Protein AF-A0A828PHZ8-F1 (afdb_monomer)

Structure (mmCIF, N/CA/C/O backbone):
data_AF-A0A828PHZ8-F1
#
_entry.id   AF-A0A828PHZ8-F1
#
loop_
_atom_site.group_PDB
_atom_site.id
_atom_site.type_symbol
_atom_site.label_atom_id
_atom_site.label_alt_id
_atom_site.label_comp_id
_atom_site.label_asym_id
_atom_site.label_entity_id
_atom_site.label_seq_id
_atom_site.pdbx_PDB_ins_code
_atom_site.Cartn_x
_atom_site.Cartn_y
_atom_site.Cartn_z
_atom_site.occupancy
_atom_site.B_iso_or_equiv
_atom_site.auth_seq_id
_atom_site.auth_comp_id
_atom_site.auth_asym_id
_atom_site.auth_atom_id
_atom_site.pdbx_PDB_model_num
ATOM 1 N N . LEU A 1 1 ? -29.431 8.267 -1.120 1.00 88.19 1 LEU A N 1
ATOM 2 C CA . LEU A 1 1 ? -29.734 7.065 -0.304 1.00 88.19 1 LEU A CA 1
ATOM 3 C C . LEU A 1 1 ? -28.746 5.926 -0.552 1.00 88.19 1 LEU A C 1
ATOM 5 O O . LEU A 1 1 ? -28.019 5.611 0.376 1.00 88.19 1 LEU A O 1
ATOM 9 N N . VAL A 1 2 ? -28.641 5.370 -1.768 1.00 94.06 2 VAL A N 1
ATOM 10 C CA . VAL A 1 2 ? -27.740 4.229 -2.074 1.00 94.06 2 VAL A CA 1
ATOM 11 C C . VAL A 1 2 ? -26.286 4.472 -1.647 1.00 94.06 2 VAL A C 1
ATOM 13 O O . VAL A 1 2 ? -25.716 3.665 -0.922 1.00 94.06 2 VAL A O 1
ATOM 16 N N . VAL A 1 3 ? -25.709 5.619 -2.018 1.00 92.25 3 VAL A N 1
ATOM 17 C CA . VAL A 1 3 ? -24.331 5.978 -1.637 1.00 92.25 3 VAL A CA 1
ATOM 18 C C . VAL A 1 3 ? -24.171 6.111 -0.119 1.00 92.25 3 VAL A C 1
ATOM 20 O O . VAL A 1 3 ? -23.189 5.634 0.429 1.00 92.25 3 VAL A O 1
ATOM 23 N N . GLY A 1 4 ? -25.156 6.686 0.577 1.00 91.88 4 GLY A N 1
ATOM 24 C CA . GLY A 1 4 ? -25.121 6.818 2.038 1.00 91.88 4 GLY A CA 1
ATOM 25 C C . GLY A 1 4 ? -25.149 5.464 2.750 1.00 91.88 4 GLY A C 1
ATOM 26 O O . GLY A 1 4 ? -24.392 5.252 3.690 1.00 91.88 4 GLY A O 1
ATOM 27 N N . VAL A 1 5 ? -25.957 4.518 2.256 1.00 94.19 5 VAL A N 1
ATOM 28 C CA . VAL A 1 5 ? -25.949 3.135 2.758 1.00 94.19 5 VAL A CA 1
ATOM 29 C C . VAL A 1 5 ? -24.588 2.488 2.509 1.00 94.19 5 VAL A C 1
ATOM 31 O O . VAL A 1 5 ? -24.028 1.899 3.429 1.00 94.19 5 VAL A O 1
ATOM 34 N N . ALA A 1 6 ? -24.017 2.643 1.311 1.00 94.00 6 ALA A N 1
ATOM 35 C CA . ALA A 1 6 ? -22.698 2.099 0.989 1.00 94.00 6 ALA A CA 1
ATOM 36 C C . ALA A 1 6 ? -21.589 2.672 1.892 1.00 94.00 6 ALA A C 1
ATOM 38 O O . ALA A 1 6 ? -20.752 1.917 2.382 1.00 94.00 6 ALA A O 1
ATOM 39 N N . MET A 1 7 ? -21.625 3.979 2.174 1.00 93.12 7 MET A N 1
ATOM 40 C CA . MET A 1 7 ? -20.656 4.675 3.032 1.00 93.12 7 MET A CA 1
ATOM 41 C C . MET A 1 7 ? -20.688 4.227 4.499 1.00 93.12 7 MET A C 1
ATOM 43 O O . MET A 1 7 ? -19.708 4.432 5.203 1.00 93.12 7 MET A O 1
ATOM 47 N N . VAL A 1 8 ? -21.772 3.600 4.964 1.00 92.69 8 VAL A N 1
ATOM 48 C CA . VAL A 1 8 ? -21.854 3.012 6.314 1.00 92.69 8 VAL A CA 1
ATOM 49 C C . VAL A 1 8 ? -21.583 1.510 6.267 1.00 92.69 8 VAL A C 1
ATOM 51 O O . VAL A 1 8 ? -20.812 0.979 7.065 1.00 92.69 8 VAL A O 1
ATOM 54 N N . PHE A 1 9 ? -22.201 0.821 5.309 1.00 95.31 9 PHE A N 1
ATOM 55 C CA . PHE A 1 9 ? -22.154 -0.630 5.199 1.00 95.31 9 PHE A CA 1
ATOM 56 C C . PHE A 1 9 ? -20.748 -1.144 4.881 1.00 95.31 9 PHE A C 1
ATOM 58 O O . PHE A 1 9 ? -20.292 -2.085 5.527 1.00 95.31 9 PHE A O 1
ATOM 65 N N . PHE A 1 10 ? -20.040 -0.529 3.929 1.00 96.19 10 PHE A N 1
ATOM 66 C CA . PHE A 1 10 ? -18.706 -0.984 3.535 1.00 96.19 10 PHE A CA 1
ATOM 67 C C . PHE A 1 10 ? -17.679 -0.870 4.672 1.00 96.19 10 PHE A C 1
ATOM 69 O O . PHE A 1 10 ? -17.117 -1.905 5.042 1.00 96.19 10 PHE A O 1
ATOM 76 N N . PRO A 1 11 ? -17.482 0.291 5.324 1.00 95.44 11 PRO A N 1
ATOM 77 C CA . PRO A 1 11 ? -16.591 0.351 6.479 1.00 95.44 11 PRO A CA 1
ATOM 78 C C . PRO A 1 11 ? -16.961 -0.662 7.563 1.00 95.44 11 PRO A C 1
ATOM 80 O O . PRO A 1 11 ? -16.076 -1.326 8.099 1.00 95.44 11 PRO A O 1
ATOM 83 N N . ALA A 1 12 ? -18.258 -0.854 7.834 1.00 95.12 12 ALA A N 1
ATOM 84 C CA . ALA A 1 12 ? -18.724 -1.785 8.857 1.00 95.12 12 ALA A CA 1
ATOM 85 C C . ALA A 1 12 ? -18.320 -3.244 8.580 1.00 95.12 12 ALA A C 1
ATOM 87 O O . ALA A 1 12 ? -17.834 -3.921 9.488 1.00 95.12 12 ALA A O 1
ATOM 88 N N . ILE A 1 13 ? -18.467 -3.733 7.342 1.00 96.75 13 ILE A N 1
ATOM 89 C CA . ILE A 1 13 ? -18.085 -5.116 6.997 1.00 96.75 13 ILE A CA 1
ATOM 90 C C . ILE A 1 13 ? -16.564 -5.313 6.921 1.00 96.75 13 ILE A C 1
ATOM 92 O O . ILE A 1 13 ? -16.075 -6.411 7.188 1.00 96.75 13 ILE A O 1
ATOM 96 N N . ALA A 1 14 ? -15.804 -4.264 6.590 1.00 96.62 14 ALA A N 1
ATOM 97 C CA . ALA A 1 14 ? -14.342 -4.305 6.565 1.00 96.62 14 ALA A CA 1
ATOM 98 C C . ALA A 1 14 ? -13.719 -4.213 7.965 1.00 96.62 14 ALA A C 1
ATOM 100 O O . ALA A 1 14 ? -12.616 -4.720 8.188 1.00 96.62 14 ALA A O 1
ATOM 101 N N . HIS A 1 15 ? -14.419 -3.582 8.912 1.00 95.50 15 HIS A N 1
ATOM 102 C CA . HIS A 1 15 ? -13.884 -3.206 10.221 1.00 95.50 15 HIS A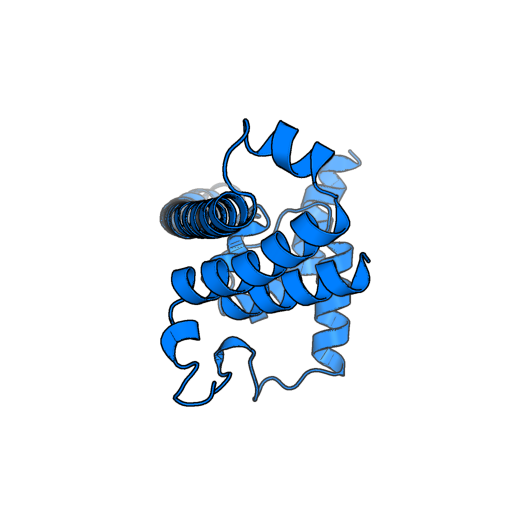 CA 1
ATOM 103 C C . HIS A 1 15 ? -13.216 -4.350 11.004 1.00 95.50 15 HIS A C 1
ATOM 105 O O . HIS A 1 15 ? -12.120 -4.155 11.530 1.00 95.50 15 HIS A O 1
ATOM 111 N N . PRO A 1 16 ? -13.776 -5.578 11.062 1.00 95.31 16 PRO A N 1
ATOM 112 C CA . PRO A 1 16 ? -13.131 -6.690 11.763 1.00 95.31 16 PRO A CA 1
ATOM 113 C C . PRO A 1 16 ? -11.755 -7.069 11.201 1.00 95.31 16 PRO A C 1
ATOM 115 O O . PRO A 1 16 ? -10.916 -7.572 11.950 1.00 95.31 16 PRO A O 1
ATOM 118 N N . TYR A 1 17 ? -11.528 -6.861 9.901 1.00 95.00 17 TYR A N 1
ATOM 119 C CA . TYR A 1 17 ? -10.229 -7.074 9.265 1.00 95.00 17 TYR A CA 1
ATOM 120 C C . TYR A 1 17 ? -9.321 -5.863 9.447 1.00 95.00 17 TYR A C 1
ATOM 122 O O . TYR A 1 17 ? -8.149 -6.054 9.757 1.00 95.00 17 TYR A O 1
ATOM 130 N N . MET A 1 18 ? -9.863 -4.642 9.370 1.00 94.88 18 MET A N 1
ATOM 131 C CA . MET A 1 18 ? -9.102 -3.421 9.658 1.00 94.88 18 MET A CA 1
ATOM 132 C C . MET A 1 18 ? -8.449 -3.474 11.035 1.00 94.88 18 MET A C 1
ATOM 134 O O . MET A 1 18 ? -7.239 -3.312 11.115 1.00 94.88 18 MET A O 1
ATOM 138 N N . LYS A 1 19 ? -9.190 -3.846 12.087 1.00 94.69 19 LYS A N 1
ATOM 139 C CA . LYS A 1 19 ? -8.626 -3.989 13.443 1.00 94.69 19 LYS A CA 1
ATOM 140 C C . LYS A 1 19 ? -7.448 -4.963 13.525 1.00 94.69 19 LYS A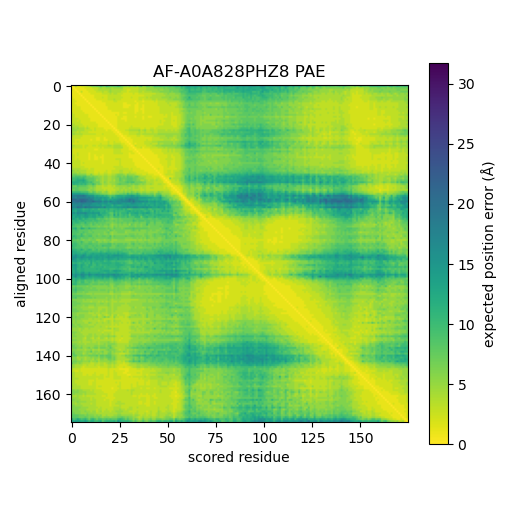 C 1
ATOM 142 O O . LYS A 1 19 ? -6.562 -4.796 14.354 1.00 94.69 19 LYS A O 1
ATOM 147 N N . LYS A 1 20 ? -7.447 -6.007 12.688 1.00 92.00 20 LYS A N 1
ATOM 148 C CA . LYS A 1 20 ? -6.348 -6.984 12.634 1.00 92.00 20 LYS A CA 1
ATOM 149 C C . LYS A 1 20 ? -5.123 -6.419 11.918 1.00 92.00 20 LYS A C 1
ATOM 151 O O . LYS A 1 20 ? -4.017 -6.788 12.284 1.00 92.00 20 LYS A O 1
ATOM 156 N N . VAL A 1 21 ? -5.327 -5.566 10.914 1.00 92.19 21 VAL A N 1
ATOM 157 C CA . VAL A 1 21 ? -4.249 -4.913 10.156 1.00 92.19 21 VAL A CA 1
ATOM 158 C C . VAL A 1 21 ? -3.633 -3.772 10.962 1.00 92.19 21 VAL A C 1
ATOM 160 O O . VAL A 1 21 ? -2.416 -3.665 11.034 1.00 92.19 21 VAL A O 1
ATOM 163 N N . THR A 1 22 ? -4.460 -2.931 11.583 1.00 91.81 22 THR A N 1
ATOM 164 C CA . THR A 1 22 ? -3.995 -1.740 12.305 1.00 91.81 22 THR A CA 1
ATOM 165 C C . THR A 1 22 ? -3.539 -2.036 13.729 1.00 91.81 22 THR A C 1
ATOM 167 O O . THR A 1 22 ? -2.808 -1.242 14.315 1.00 91.81 22 THR A O 1
ATOM 170 N N . GLY A 1 23 ? -4.001 -3.146 14.315 1.00 91.31 23 GLY A N 1
ATOM 171 C CA . GLY A 1 23 ? -3.796 -3.461 15.730 1.00 91.31 23 GLY A CA 1
ATOM 172 C C . GLY A 1 23 ? -4.572 -2.548 16.687 1.00 91.31 23 GLY A C 1
ATOM 173 O O . 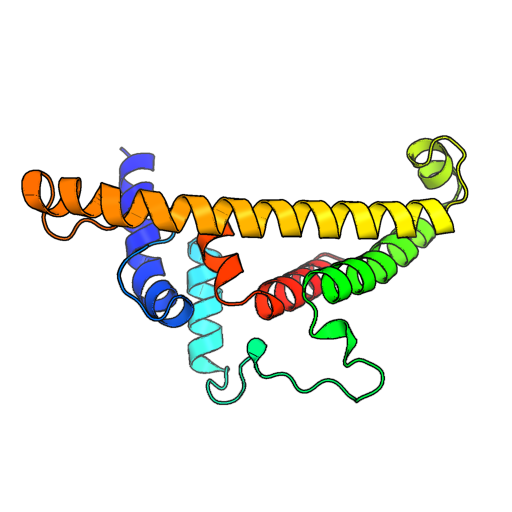GLY A 1 23 ? -4.412 -2.666 17.899 1.00 91.31 23 GLY A O 1
ATOM 174 N N . SER A 1 24 ? -5.417 -1.652 16.168 1.00 91.25 24 SER A N 1
ATOM 175 C CA . SER A 1 24 ? -6.217 -0.717 16.957 1.00 91.25 24 SER A CA 1
ATOM 176 C C . SER A 1 24 ? -7.635 -0.592 16.408 1.00 91.25 24 SER A C 1
ATOM 178 O O . 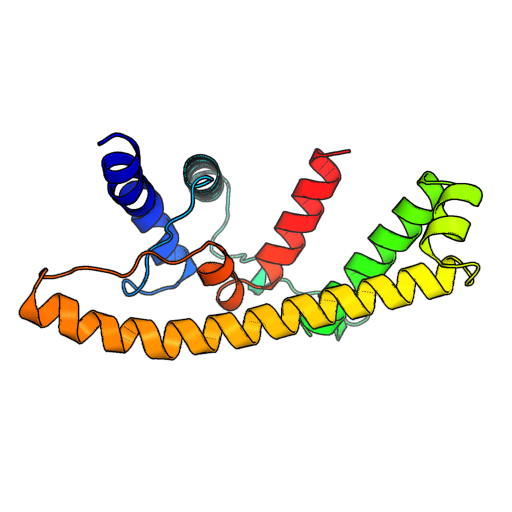SER A 1 24 ? -7.976 -1.132 15.355 1.00 91.25 24 SER A O 1
ATOM 180 N N . ASP A 1 25 ? -8.490 0.106 17.147 1.00 91.19 25 ASP A N 1
ATOM 181 C CA . ASP A 1 25 ? -9.890 0.315 16.784 1.00 91.19 25 ASP A CA 1
ATOM 182 C C . ASP A 1 25 ? -10.147 1.753 16.285 1.00 91.19 25 ASP A C 1
ATOM 184 O O . ASP A 1 25 ? -11.285 2.181 16.131 1.00 91.19 25 ASP A O 1
ATOM 188 N N . ASP A 1 26 ? -9.100 2.534 16.026 1.00 88.81 26 ASP A N 1
ATOM 189 C CA . ASP A 1 26 ? -9.231 3.993 15.903 1.00 88.81 26 ASP A CA 1
ATOM 190 C C . ASP A 1 26 ? -9.641 4.466 14.504 1.00 88.81 26 ASP A C 1
ATOM 192 O O . ASP A 1 26 ? -10.153 5.572 14.347 1.00 88.81 26 ASP A O 1
ATOM 196 N N . VAL A 1 27 ? -9.434 3.633 13.481 1.00 92.31 27 VAL A N 1
ATOM 197 C CA . VAL A 1 27 ? -9.688 3.970 12.074 1.00 92.31 27 VAL A CA 1
ATOM 198 C C . VAL A 1 27 ? -10.396 2.833 11.348 1.00 92.31 27 VAL A C 1
ATOM 200 O O . VAL A 1 27 ? -10.123 1.653 11.578 1.00 92.31 27 VAL A O 1
ATOM 203 N N . ALA A 1 28 ? -11.293 3.197 10.437 1.00 94.06 28 ALA A N 1
ATOM 204 C CA . ALA A 1 28 ? -11.925 2.287 9.490 1.00 94.06 28 ALA A CA 1
ATOM 205 C C . ALA A 1 28 ? -11.476 2.614 8.056 1.00 94.06 28 ALA A C 1
ATOM 207 O O . ALA A 1 28 ? -10.889 3.665 7.797 1.00 94.06 28 ALA A O 1
ATOM 208 N N . ILE A 1 29 ? -11.774 1.721 7.110 1.00 94.62 29 ILE A N 1
ATOM 209 C CA . ILE A 1 29 ? -11.539 1.952 5.680 1.00 94.62 29 ILE A CA 1
ATOM 210 C C . ILE A 1 29 ? -12.851 2.305 4.983 1.00 94.62 29 ILE A C 1
ATOM 212 O O . ILE A 1 29 ? -13.837 1.577 5.085 1.00 94.62 29 ILE A O 1
ATOM 216 N N . GLY A 1 30 ? -12.858 3.429 4.275 1.00 94.25 30 GLY A N 1
ATOM 217 C CA . GLY A 1 30 ? -13.977 3.926 3.485 1.00 94.25 30 GLY A CA 1
ATOM 218 C C . GLY A 1 30 ? -13.628 3.940 2.007 1.00 94.25 30 GLY A C 1
ATOM 219 O O . GLY A 1 30 ? -13.286 4.985 1.469 1.00 94.25 30 GLY A O 1
ATOM 220 N N . HIS A 1 31 ? -13.713 2.783 1.348 1.00 95.00 31 HIS A N 1
ATOM 221 C CA . HIS A 1 31 ? -13.358 2.651 -0.067 1.00 95.00 31 HIS A CA 1
ATOM 222 C C . HIS A 1 31 ? -14.315 1.714 -0.819 1.00 95.00 31 HIS A C 1
ATOM 224 O O . HIS A 1 31 ? -14.845 0.755 -0.255 1.00 95.00 31 HIS A O 1
ATOM 230 N N . PHE A 1 32 ? -14.541 1.951 -2.112 1.00 90.56 32 PHE A N 1
ATOM 231 C CA . PHE A 1 32 ? -15.542 1.198 -2.885 1.00 90.56 32 PHE A CA 1
ATOM 232 C C . PHE A 1 32 ? -15.118 -0.237 -3.214 1.00 90.56 32 PHE A C 1
ATOM 234 O O . PHE A 1 32 ? -15.972 -1.104 -3.382 1.00 90.56 32 PHE A O 1
ATOM 241 N N . SER A 1 33 ? -13.818 -0.533 -3.194 1.00 92.19 33 SER A N 1
ATOM 242 C CA . SER A 1 33 ? -13.306 -1.900 -3.382 1.00 92.19 33 SER A CA 1
ATOM 243 C C . SER A 1 33 ? -13.439 -2.785 -2.135 1.00 92.19 33 SER A C 1
ATOM 245 O O . SER A 1 33 ? -12.880 -3.879 -2.096 1.00 92.19 33 SER A O 1
ATOM 247 N N . THR A 1 34 ? -14.192 -2.357 -1.117 1.00 94.50 34 THR A N 1
ATOM 248 C CA . THR A 1 34 ? -14.287 -3.040 0.181 1.00 94.50 34 THR A CA 1
ATOM 249 C C . THR A 1 34 ? -14.642 -4.523 0.084 1.00 94.50 34 THR A C 1
ATOM 251 O O . THR A 1 34 ? -14.074 -5.328 0.818 1.00 94.50 34 THR A O 1
ATOM 254 N N . LEU A 1 35 ? -15.523 -4.923 -0.837 1.00 95.25 35 LEU A N 1
ATOM 255 C CA . LEU A 1 35 ? -15.880 -6.338 -0.993 1.00 95.25 35 LEU A CA 1
ATOM 256 C C . LEU A 1 35 ? -14.667 -7.212 -1.341 1.00 95.25 35 LEU A C 1
ATOM 258 O O . LEU A 1 35 ? -14.522 -8.295 -0.778 1.00 95.25 35 LEU A O 1
ATOM 262 N N . SER A 1 36 ? -13.761 -6.726 -2.197 1.00 93.62 36 SER A N 1
ATOM 263 C CA . SER A 1 36 ? -12.511 -7.440 -2.495 1.00 93.62 36 SER A CA 1
ATOM 264 C C . SER A 1 36 ? -11.598 -7.537 -1.272 1.00 93.62 36 SER A C 1
ATOM 266 O O . SER A 1 36 ? -11.010 -8.589 -1.041 1.00 93.62 36 SER A O 1
ATOM 268 N N . TYR A 1 37 ? -11.540 -6.496 -0.435 1.00 94.19 37 TYR A N 1
ATOM 269 C CA . TYR A 1 37 ? -10.744 -6.512 0.796 1.00 94.19 37 TYR A CA 1
ATOM 270 C C . TYR A 1 37 ? -11.305 -7.498 1.818 1.00 94.19 37 TYR A C 1
ATOM 272 O O . TYR A 1 37 ? -10.553 -8.254 2.426 1.00 94.19 37 TYR A O 1
ATOM 280 N N . VAL A 1 38 ? -12.629 -7.532 1.981 1.00 96.12 38 VAL A N 1
ATOM 281 C CA . VAL A 1 38 ? -13.318 -8.483 2.863 1.00 96.12 38 VAL A CA 1
ATOM 282 C C . VAL A 1 38 ? -13.120 -9.914 2.374 1.00 96.12 38 VAL A C 1
ATOM 284 O O . VAL A 1 38 ? -12.845 -10.795 3.187 1.00 96.12 38 VAL A O 1
ATOM 287 N N . LEU A 1 39 ? -13.208 -10.150 1.062 1.00 96.00 39 LEU A N 1
ATOM 288 C CA . LEU A 1 39 ? -12.943 -11.460 0.471 1.00 96.00 39 LEU A CA 1
ATOM 289 C C . LEU A 1 39 ? -11.485 -11.888 0.687 1.00 96.00 39 LEU A C 1
ATOM 291 O O . LEU A 1 39 ? -11.242 -13.002 1.149 1.00 96.00 39 LEU A O 1
ATOM 295 N N . ALA A 1 40 ? -10.524 -11.000 0.423 1.00 93.50 40 ALA A N 1
ATOM 296 C CA . ALA A 1 40 ? -9.107 -11.258 0.665 1.00 93.50 40 ALA A CA 1
ATOM 297 C C . ALA A 1 40 ? -8.832 -11.534 2.152 1.00 93.50 40 ALA A C 1
ATOM 299 O O . ALA A 1 40 ? -8.153 -12.503 2.485 1.00 93.50 40 ALA A O 1
ATOM 300 N N . GLY A 1 41 ? -9.423 -10.747 3.054 1.00 93.94 41 GLY A N 1
ATOM 301 C CA . GLY A 1 41 ? -9.340 -10.956 4.497 1.00 93.94 41 GLY A CA 1
ATOM 302 C C . GLY A 1 41 ? -9.948 -12.289 4.936 1.00 93.94 41 GLY A C 1
ATOM 303 O O . GLY A 1 41 ? -9.370 -12.983 5.774 1.00 93.94 41 GLY A O 1
ATOM 304 N N . PHE A 1 42 ? -11.081 -12.685 4.352 1.00 95.38 42 PHE A N 1
ATOM 305 C CA . PHE A 1 42 ? -11.725 -13.969 4.625 1.00 95.38 42 PHE A CA 1
ATOM 306 C C . PHE A 1 42 ? -10.844 -15.142 4.190 1.00 95.38 42 PHE A C 1
ATOM 308 O O . PHE A 1 42 ? -10.568 -16.028 5.002 1.00 95.38 42 PHE A O 1
ATOM 315 N N . ILE A 1 43 ? -10.348 -15.117 2.950 1.00 95.19 43 ILE A N 1
ATOM 316 C CA . ILE A 1 43 ? -9.438 -16.140 2.417 1.00 95.19 43 ILE A CA 1
ATOM 317 C C . ILE A 1 43 ? -8.162 -16.190 3.268 1.00 95.19 43 ILE A C 1
ATOM 319 O O . ILE A 1 43 ? -7.799 -17.254 3.767 1.00 95.19 43 ILE A O 1
ATOM 323 N N . GLY A 1 44 ? -7.536 -15.042 3.537 1.00 92.50 44 GLY A N 1
ATOM 324 C CA . GLY A 1 44 ? -6.347 -14.952 4.385 1.00 92.50 44 GLY A CA 1
ATOM 325 C C . GLY A 1 44 ? -6.581 -15.472 5.807 1.00 92.50 44 GLY A C 1
ATOM 326 O O . GLY A 1 44 ? -5.704 -16.104 6.382 1.00 92.50 44 GLY A O 1
ATOM 327 N N . SER A 1 45 ? -7.782 -15.298 6.368 1.00 91.12 45 SER A N 1
ATOM 328 C CA . SER A 1 45 ? -8.117 -15.834 7.695 1.00 91.12 45 SER A CA 1
ATOM 329 C C . SER A 1 45 ? -8.299 -17.354 7.737 1.00 91.12 45 SER A C 1
ATOM 331 O O . SER A 1 45 ? -8.186 -17.941 8.811 1.00 91.12 45 SER A O 1
ATOM 333 N N . LYS A 1 46 ? -8.603 -17.975 6.592 1.00 93.00 46 LYS A N 1
ATOM 334 C CA . LYS A 1 46 ? -8.819 -19.421 6.448 1.00 93.00 46 LYS A CA 1
ATOM 335 C C . LYS A 1 46 ? -7.538 -20.158 6.066 1.00 93.00 46 LYS A C 1
ATOM 337 O O . LYS A 1 46 ? -7.315 -21.260 6.553 1.00 93.00 46 LYS A O 1
ATOM 342 N N . PHE A 1 47 ? -6.742 -19.563 5.182 1.00 93.81 47 PHE A N 1
ATOM 343 C CA . PHE A 1 47 ? -5.600 -20.218 4.539 1.00 93.81 47 PHE A CA 1
ATOM 344 C C . PHE A 1 47 ? -4.244 -19.607 4.916 1.00 93.81 47 PHE A C 1
ATOM 346 O O . PHE A 1 47 ? -3.213 -20.207 4.631 1.00 93.81 47 PHE A O 1
ATOM 353 N N . GLY A 1 48 ? -4.222 -18.422 5.529 1.00 86.75 48 GLY A N 1
ATOM 354 C CA . GLY A 1 48 ? -2.990 -17.760 5.952 1.00 86.75 48 GLY A CA 1
ATOM 355 C C . GLY A 1 48 ? -2.478 -18.248 7.308 1.00 86.75 48 GLY A C 1
ATOM 356 O O . GLY A 1 48 ? -3.232 -18.781 8.123 1.00 86.75 48 GLY A O 1
ATOM 357 N N . ASN A 1 49 ? -1.194 -17.999 7.571 1.00 87.44 49 ASN A N 1
ATOM 358 C CA . ASN A 1 49 ? -0.565 -18.229 8.868 1.00 87.44 49 ASN A CA 1
ATOM 359 C C . ASN A 1 49 ? -0.148 -16.889 9.492 1.00 87.44 49 ASN A C 1
ATOM 361 O O . ASN A 1 49 ? 0.691 -16.180 8.945 1.00 87.44 49 ASN A O 1
ATOM 365 N N . LYS A 1 50 ? -0.718 -16.553 10.653 1.00 82.19 50 LYS A N 1
ATOM 366 C CA . LYS A 1 50 ? -0.418 -15.299 11.364 1.00 82.19 50 LYS A CA 1
ATOM 367 C C . LYS A 1 50 ? 0.975 -15.269 11.992 1.00 82.19 50 LYS A C 1
ATOM 369 O O . LYS A 1 50 ? 1.468 -14.183 12.259 1.00 82.19 50 LYS A O 1
ATOM 374 N N . GLU A 1 51 ? 1.588 -16.426 12.234 1.00 83.88 51 GLU A N 1
ATOM 375 C CA . GLU A 1 51 ? 2.961 -16.526 12.752 1.00 83.88 51 GLU A CA 1
ATOM 376 C C . GLU A 1 51 ? 4.012 -16.168 11.689 1.00 83.88 51 GLU A C 1
ATOM 378 O O . GLU A 1 51 ? 5.179 -15.955 12.007 1.00 83.88 51 GLU A O 1
ATOM 383 N N . HIS A 1 52 ? 3.602 -16.100 10.420 1.00 84.56 52 HIS A N 1
ATOM 384 C CA . HIS A 1 52 ? 4.461 -15.765 9.293 1.00 84.56 52 HIS A CA 1
ATOM 385 C C . HIS A 1 52 ? 3.869 -14.592 8.515 1.00 84.56 52 HIS A C 1
ATOM 387 O O . HIS A 1 52 ? 3.295 -14.762 7.437 1.00 84.56 52 HIS A O 1
ATOM 393 N N . SER A 1 53 ? 4.003 -13.390 9.077 1.00 87.19 53 SER A N 1
ATOM 394 C CA . SER A 1 53 ? 3.639 -12.162 8.373 1.00 87.19 53 SER A CA 1
ATOM 395 C C . SER A 1 53 ? 4.587 -11.900 7.201 1.00 87.19 53 SER A C 1
ATOM 397 O O . SER A 1 53 ? 5.781 -12.197 7.266 1.00 87.19 53 SER A O 1
ATOM 399 N N . THR A 1 54 ? 4.084 -11.252 6.147 1.00 86.38 54 THR A N 1
ATOM 400 C CA . THR A 1 54 ? 4.934 -10.677 5.090 1.00 86.38 54 THR A CA 1
ATOM 401 C C . THR A 1 54 ? 5.910 -9.641 5.644 1.00 86.38 54 THR A C 1
ATOM 403 O O . THR A 1 54 ? 6.984 -9.428 5.084 1.00 86.38 54 THR A O 1
ATOM 406 N N . GLU A 1 55 ? 5.561 -9.015 6.768 1.00 83.44 55 GLU A N 1
ATOM 407 C CA . GLU A 1 55 ? 6.426 -8.050 7.446 1.00 83.44 55 GLU A CA 1
ATOM 408 C C . GLU A 1 55 ? 7.616 -8.723 8.159 1.00 83.44 55 GLU A C 1
ATOM 410 O O . GLU A 1 55 ? 8.640 -8.076 8.363 1.00 83.44 55 GLU A O 1
ATOM 415 N N . ASP A 1 56 ? 7.533 -10.030 8.444 1.00 82.81 56 ASP A N 1
ATOM 416 C CA . ASP A 1 56 ? 8.591 -10.821 9.096 1.00 82.81 56 ASP A CA 1
ATOM 417 C C . ASP A 1 56 ? 9.472 -11.591 8.094 1.00 82.81 56 ASP A C 1
ATOM 419 O O . ASP A 1 56 ? 10.314 -12.410 8.478 1.00 82.81 56 ASP A O 1
ATOM 423 N N . MET A 1 57 ? 9.284 -11.369 6.788 1.00 76.81 57 MET A N 1
ATOM 424 C CA . MET A 1 57 ? 10.020 -12.087 5.749 1.00 76.81 57 MET A CA 1
ATOM 425 C C . MET A 1 57 ? 11.534 -11.859 5.862 1.00 76.81 57 MET A C 1
ATOM 427 O O . MET A 1 57 ? 12.055 -10.768 5.624 1.00 76.81 57 MET A O 1
ATOM 431 N N . ASN A 1 58 ? 12.265 -12.936 6.157 1.00 67.31 58 ASN A N 1
ATOM 432 C CA . ASN A 1 58 ? 13.722 -12.944 6.142 1.00 67.31 58 ASN A CA 1
ATOM 433 C C . ASN A 1 58 ? 14.232 -13.117 4.710 1.00 67.31 58 ASN A C 1
ATOM 435 O O . ASN A 1 58 ? 14.187 -14.206 4.139 1.00 67.31 58 ASN A O 1
ATOM 439 N N . VAL A 1 59 ? 14.753 -12.038 4.137 1.00 65.81 59 VAL A N 1
ATOM 440 C CA . VAL A 1 59 ? 15.451 -12.068 2.849 1.00 65.81 59 VAL A CA 1
ATOM 441 C C . VAL A 1 59 ? 16.922 -12.478 3.038 1.00 65.81 59 VAL A C 1
ATOM 443 O O . VAL A 1 59 ? 17.530 -12.135 4.058 1.00 65.81 59 VAL A O 1
ATOM 446 N N . PRO A 1 60 ? 17.528 -13.221 2.089 1.00 68.56 60 PRO A N 1
ATOM 447 C CA . PRO A 1 60 ? 18.934 -13.617 2.174 1.00 68.56 60 PRO A CA 1
ATOM 448 C C . PRO A 1 60 ? 19.857 -12.394 2.293 1.00 68.56 60 PRO A C 1
ATOM 450 O O . PRO A 1 60 ? 19.515 -11.305 1.840 1.00 68.56 60 PRO A O 1
ATOM 453 N N . LYS A 1 61 ? 21.057 -12.563 2.873 1.00 66.31 61 LYS A N 1
ATOM 454 C CA . LYS A 1 61 ? 21.992 -11.451 3.163 1.00 66.31 61 LYS A CA 1
ATOM 455 C C . LYS A 1 61 ? 22.326 -10.559 1.959 1.00 66.31 61 LYS A C 1
ATOM 457 O O . LYS A 1 61 ? 22.569 -9.374 2.143 1.00 66.31 61 LYS A O 1
ATOM 462 N N . SER A 1 62 ? 22.311 -11.098 0.743 1.00 70.12 62 SER A N 1
ATOM 463 C CA . SER A 1 62 ? 22.508 -10.337 -0.500 1.00 70.12 62 SER A CA 1
ATOM 464 C C . SER A 1 62 ? 21.328 -9.430 -0.867 1.00 70.12 62 SER A C 1
ATOM 466 O O . SER A 1 62 ? 21.511 -8.449 -1.576 1.00 70.12 62 SER A O 1
ATOM 468 N N . LEU A 1 63 ? 20.131 -9.741 -0.374 1.00 69.06 63 LEU A N 1
ATOM 469 C CA . LEU A 1 63 ? 18.885 -9.012 -0.602 1.00 69.06 63 LEU A CA 1
ATOM 470 C C . LEU A 1 63 ? 18.451 -8.214 0.632 1.00 69.06 63 LEU A C 1
ATOM 472 O O . LEU A 1 63 ? 17.346 -7.686 0.665 1.00 69.06 63 LEU A O 1
ATOM 476 N N . LEU A 1 64 ? 19.312 -8.094 1.647 1.00 67.50 64 LEU A N 1
ATOM 477 C CA . LEU A 1 64 ? 18.997 -7.396 2.897 1.00 67.50 64 LEU A CA 1
ATOM 478 C C . LEU A 1 64 ? 18.681 -5.907 2.680 1.00 67.50 64 LEU A C 1
ATOM 480 O O . LEU A 1 64 ? 17.984 -5.310 3.494 1.00 67.50 64 LEU A O 1
ATOM 484 N N . PHE A 1 65 ? 19.131 -5.332 1.559 1.00 71.00 65 PHE A N 1
ATOM 485 C CA . PHE A 1 65 ? 18.763 -3.985 1.125 1.00 71.00 65 PHE A CA 1
ATOM 486 C C . PHE A 1 65 ? 17.265 -3.847 0.793 1.00 71.00 65 PHE A C 1
ATOM 488 O O . PHE A 1 65 ? 16.724 -2.754 0.904 1.00 71.00 65 PHE A O 1
ATOM 495 N N . LEU A 1 66 ? 16.569 -4.945 0.460 1.00 69.75 66 LEU A N 1
ATOM 496 C CA . LEU A 1 66 ? 15.113 -4.974 0.258 1.00 69.75 66 LEU A CA 1
ATOM 497 C C . LEU A 1 66 ? 14.323 -4.813 1.567 1.00 69.75 66 LEU A C 1
ATOM 499 O O . LEU A 1 66 ? 13.098 -4.789 1.543 1.00 69.75 66 LEU A O 1
ATOM 503 N N . ARG A 1 67 ? 14.997 -4.719 2.720 1.00 66.88 67 ARG A N 1
ATOM 504 C CA . ARG A 1 67 ? 14.349 -4.338 3.982 1.00 66.88 67 ARG A CA 1
ATOM 505 C C . ARG A 1 67 ? 14.083 -2.838 4.070 1.00 66.88 67 ARG A C 1
ATOM 507 O O . ARG A 1 67 ? 13.234 -2.430 4.855 1.00 66.88 67 ARG A O 1
ATOM 514 N N . ASP A 1 68 ? 14.800 -2.028 3.296 1.00 77.44 68 ASP A N 1
ATOM 515 C CA . ASP A 1 68 ? 14.484 -0.614 3.154 1.00 77.44 68 ASP A CA 1
ATOM 516 C C . ASP A 1 68 ? 13.331 -0.471 2.153 1.00 77.44 68 ASP A C 1
ATOM 518 O O . ASP A 1 68 ? 13.472 -0.813 0.979 1.00 77.44 68 ASP A O 1
ATOM 522 N N . THR A 1 69 ? 1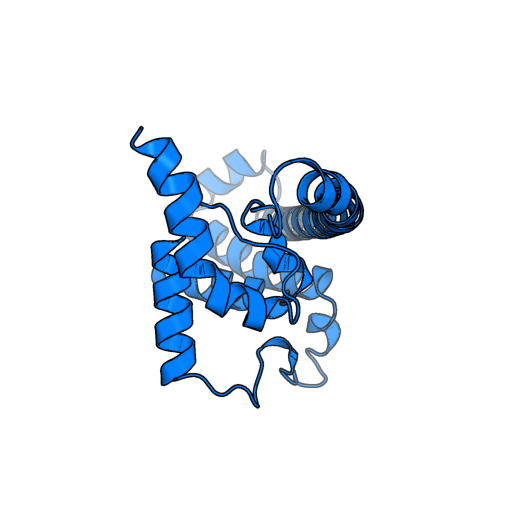2.164 -0.027 2.625 1.00 76.38 69 THR A N 1
ATOM 523 C CA . THR A 1 69 ? 10.926 -0.006 1.832 1.00 76.38 69 THR A CA 1
ATOM 524 C C . THR A 1 69 ? 11.065 0.803 0.527 1.00 76.38 69 THR A C 1
ATOM 526 O O . THR A 1 69 ? 10.730 0.259 -0.527 1.00 76.38 69 THR A O 1
ATOM 529 N N . PRO A 1 70 ? 11.588 2.050 0.518 1.00 83.25 70 PRO A N 1
ATOM 530 C CA . PRO A 1 70 ? 11.896 2.763 -0.727 1.00 83.25 70 PRO A CA 1
ATOM 531 C C . PRO A 1 70 ? 12.826 2.003 -1.680 1.00 83.25 70 PRO A C 1
ATOM 533 O O . PRO A 1 70 ? 12.564 1.943 -2.890 1.00 83.25 70 PRO A O 1
ATOM 536 N N . VAL A 1 71 ? 13.900 1.397 -1.165 1.00 84.94 71 VAL A N 1
ATOM 537 C CA . VAL A 1 71 ? 14.835 0.637 -2.007 1.00 84.94 71 VAL A CA 1
ATOM 538 C C . VAL A 1 71 ? 14.160 -0.620 -2.570 1.00 84.94 71 VAL A C 1
ATOM 540 O O . VAL A 1 71 ? 14.297 -0.913 -3.757 1.00 84.94 71 VAL A O 1
ATOM 543 N N . ALA A 1 72 ? 13.363 -1.327 -1.772 1.00 82.00 72 ALA A N 1
ATOM 544 C CA . ALA A 1 72 ? 12.621 -2.505 -2.208 1.00 82.00 72 ALA A CA 1
ATOM 545 C C . ALA A 1 72 ? 11.620 -2.184 -3.324 1.00 82.00 72 ALA A C 1
ATOM 547 O O . ALA A 1 72 ? 11.555 -2.899 -4.330 1.00 82.00 72 ALA A O 1
ATOM 548 N N . ILE A 1 73 ? 10.877 -1.082 -3.178 1.00 83.94 73 ILE A N 1
ATOM 549 C CA . ILE A 1 73 ? 9.914 -0.619 -4.183 1.00 83.94 73 ILE A CA 1
ATOM 550 C C . ILE A 1 73 ? 10.644 -0.228 -5.469 1.00 83.94 73 ILE A C 1
ATOM 552 O O . ILE A 1 73 ? 10.267 -0.701 -6.540 1.00 83.94 73 ILE A O 1
ATOM 556 N N . SER A 1 74 ? 11.701 0.586 -5.385 1.00 90.06 74 SER A N 1
ATOM 557 C CA . SER A 1 74 ? 12.452 1.021 -6.576 1.00 90.06 74 SER A CA 1
ATOM 558 C C . SER A 1 74 ? 13.088 -0.157 -7.315 1.00 90.06 74 SER A C 1
ATOM 560 O O . SER A 1 74 ? 12.998 -0.232 -8.541 1.00 90.06 74 SER A O 1
ATOM 562 N N . PHE A 1 75 ? 13.661 -1.125 -6.599 1.00 88.19 75 PHE A N 1
ATOM 563 C CA . PHE A 1 75 ? 14.223 -2.332 -7.202 1.00 88.19 75 PHE A CA 1
ATOM 564 C C . PHE A 1 75 ? 13.150 -3.169 -7.908 1.00 88.19 75 PHE A C 1
ATOM 566 O O . PHE A 1 75 ? 13.296 -3.517 -9.081 1.00 88.19 75 PHE A O 1
ATOM 573 N N . THR A 1 76 ? 12.035 -3.426 -7.227 1.00 85.06 76 THR A N 1
ATOM 574 C CA . THR A 1 76 ? 10.924 -4.208 -7.782 1.00 85.06 76 THR A CA 1
ATOM 575 C C . THR A 1 76 ? 10.326 -3.530 -9.016 1.00 85.06 76 THR A C 1
ATOM 577 O O . THR A 1 76 ? 10.136 -4.173 -10.048 1.00 85.06 76 THR A O 1
ATOM 580 N N . MET A 1 77 ? 10.095 -2.215 -8.954 1.00 88.12 77 MET A N 1
ATOM 581 C CA . MET A 1 77 ? 9.570 -1.455 -10.091 1.00 88.12 77 MET A CA 1
ATOM 582 C C . MET A 1 77 ? 10.567 -1.362 -11.241 1.00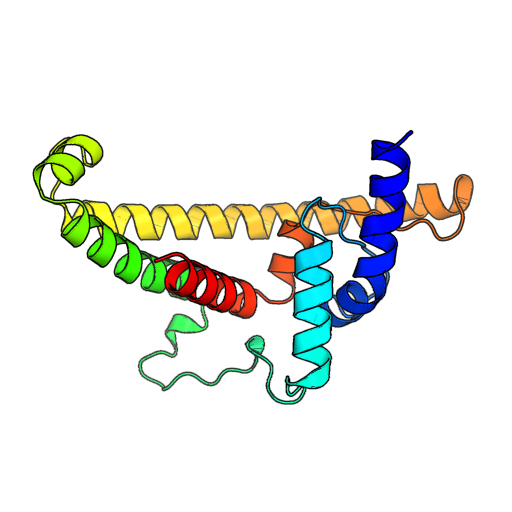 88.12 77 MET A C 1
ATOM 584 O O . MET A 1 77 ? 10.149 -1.284 -12.389 1.00 88.12 77 MET A O 1
ATOM 588 N N . SER A 1 78 ? 11.874 -1.404 -10.966 1.00 92.25 78 SER A N 1
ATOM 589 C CA . SER A 1 78 ? 12.891 -1.426 -12.023 1.00 92.25 78 SER A CA 1
ATOM 590 C C . SER A 1 78 ? 12.742 -2.676 -12.877 1.00 92.25 78 SER A C 1
ATOM 592 O O . SER A 1 78 ? 12.742 -2.580 -14.099 1.00 92.25 78 SER A O 1
ATOM 594 N N . ILE A 1 79 ? 12.553 -3.839 -12.246 1.00 90.25 79 ILE A N 1
ATOM 595 C CA . ILE A 1 79 ? 12.335 -5.102 -12.961 1.00 90.25 79 ILE A CA 1
ATOM 596 C C . ILE A 1 79 ? 11.057 -5.017 -13.799 1.00 90.25 79 ILE A C 1
ATOM 598 O O . ILE A 1 79 ? 11.084 -5.335 -14.986 1.00 90.25 79 ILE A O 1
ATOM 602 N N . ILE A 1 80 ? 9.959 -4.536 -13.211 1.00 89.06 80 ILE A N 1
ATOM 603 C CA . ILE A 1 80 ? 8.676 -4.422 -13.915 1.00 89.06 80 ILE A CA 1
ATOM 604 C C . ILE A 1 80 ? 8.785 -3.465 -15.100 1.00 89.06 80 ILE A C 1
ATOM 606 O O . ILE A 1 80 ? 8.411 -3.849 -16.202 1.00 89.06 80 ILE A O 1
ATOM 610 N N . PHE A 1 81 ? 9.332 -2.259 -14.915 1.00 91.31 81 PHE A N 1
ATOM 611 C CA . PHE A 1 81 ? 9.461 -1.290 -16.004 1.00 91.31 81 PHE A CA 1
ATOM 612 C C . PHE A 1 81 ? 10.426 -1.737 -17.096 1.00 91.31 81 PHE A C 1
ATOM 614 O O . PHE A 1 81 ? 10.161 -1.478 -18.267 1.00 91.31 81 PHE A O 1
ATOM 621 N N . LEU A 1 82 ? 11.505 -2.443 -16.752 1.00 92.75 82 LEU A N 1
ATOM 622 C CA . LEU A 1 82 ? 12.391 -3.029 -17.757 1.00 92.75 82 LEU A CA 1
ATOM 623 C C . LEU A 1 82 ? 11.649 -4.067 -18.602 1.00 92.75 82 LEU A C 1
ATOM 625 O O . LEU A 1 82 ? 11.721 -4.018 -19.827 1.00 92.75 82 LEU A O 1
ATOM 629 N N . VAL A 1 83 ? 10.906 -4.974 -17.963 1.00 90.94 83 VAL A N 1
ATOM 630 C CA . VAL A 1 83 ? 10.129 -6.003 -18.665 1.00 90.94 83 VAL A CA 1
ATOM 631 C C . VAL A 1 83 ? 9.036 -5.363 -19.522 1.00 90.94 83 VAL A C 1
ATOM 633 O O . VAL A 1 83 ? 8.938 -5.668 -20.708 1.00 90.94 83 VAL A O 1
ATOM 636 N N . THR A 1 84 ? 8.255 -4.429 -18.980 1.00 89.50 84 THR A N 1
ATOM 637 C CA . THR A 1 84 ? 7.181 -3.777 -19.744 1.00 89.50 84 THR A CA 1
ATOM 638 C C . THR A 1 84 ? 7.717 -2.929 -20.892 1.00 89.50 84 THR A C 1
ATOM 640 O O . THR A 1 84 ? 7.134 -2.973 -21.971 1.00 89.50 84 THR A O 1
ATOM 643 N N . CYS A 1 85 ? 8.847 -2.231 -20.730 1.00 91.00 85 CYS A N 1
ATOM 644 C CA . CYS A 1 85 ? 9.488 -1.511 -21.834 1.00 91.00 85 CYS A CA 1
ATOM 645 C C . CYS A 1 85 ? 9.964 -2.462 -22.943 1.00 91.00 85 CYS A C 1
ATOM 647 O O . CYS A 1 85 ? 9.837 -2.131 -24.121 1.00 91.00 85 CYS A O 1
ATOM 649 N N . LEU A 1 86 ? 10.473 -3.650 -22.597 1.00 89.38 86 LEU A N 1
ATOM 650 C CA . LEU A 1 86 ? 10.845 -4.657 -23.596 1.00 89.38 86 LEU A CA 1
ATOM 651 C C . LEU A 1 86 ? 9.627 -5.148 -24.390 1.00 89.38 86 LEU A C 1
ATOM 653 O O . LEU A 1 86 ? 9.703 -5.244 -25.613 1.00 89.38 86 LEU A O 1
ATOM 657 N N . PHE A 1 87 ? 8.503 -5.414 -23.719 1.00 90.50 87 PHE A N 1
ATOM 658 C CA . PHE A 1 87 ? 7.267 -5.857 -24.376 1.00 90.50 87 PHE A CA 1
ATOM 659 C C . PHE A 1 87 ? 6.556 -4.749 -25.165 1.00 90.50 87 PHE A C 1
ATOM 661 O O . PHE A 1 87 ? 5.947 -5.036 -26.191 1.00 90.50 87 PHE A O 1
ATOM 668 N N . ALA A 1 88 ? 6.641 -3.492 -24.722 1.00 90.44 88 ALA A N 1
ATOM 669 C CA . ALA A 1 88 ? 6.028 -2.353 -25.408 1.00 90.44 88 ALA A CA 1
ATOM 670 C C . ALA A 1 88 ? 6.672 -2.055 -26.775 1.00 90.44 88 ALA A C 1
ATOM 672 O O . ALA A 1 88 ? 6.026 -1.482 -27.651 1.00 90.44 88 ALA A O 1
ATOM 673 N N . GLY A 1 89 ? 7.932 -2.456 -26.970 1.00 88.00 89 GLY A N 1
ATOM 674 C CA . GLY A 1 89 ? 8.670 -2.246 -28.212 1.00 88.00 89 GLY A CA 1
ATOM 675 C C . GLY A 1 89 ? 9.370 -0.885 -28.293 1.00 88.00 89 GLY A C 1
ATOM 676 O O . GLY A 1 89 ? 9.042 0.076 -27.596 1.00 88.00 89 GLY A O 1
ATOM 677 N N . ALA A 1 90 ? 10.383 -0.811 -29.159 1.00 86.62 90 ALA A N 1
ATOM 678 C CA . ALA A 1 90 ? 11.307 0.321 -29.214 1.00 86.62 90 ALA A CA 1
ATOM 679 C C . ALA A 1 90 ? 10.635 1.648 -29.597 1.00 86.62 90 ALA A C 1
ATOM 681 O O . ALA A 1 90 ? 11.004 2.682 -29.045 1.00 86.62 90 ALA A O 1
ATOM 682 N N . ASP A 1 91 ? 9.654 1.625 -30.502 1.00 88.88 91 ASP A N 1
ATOM 683 C CA . ASP A 1 91 ? 8.985 2.840 -30.978 1.00 88.88 91 ASP A CA 1
ATOM 684 C C . ASP A 1 91 ? 8.145 3.491 -29.872 1.00 88.88 91 ASP A C 1
ATOM 686 O O . ASP A 1 91 ? 8.324 4.675 -29.584 1.00 88.88 91 ASP A O 1
ATOM 690 N N . ALA A 1 92 ? 7.326 2.699 -29.169 1.00 90.19 92 ALA A N 1
ATOM 691 C CA . ALA A 1 92 ? 6.512 3.175 -28.051 1.00 90.19 92 ALA A CA 1
ATOM 692 C C . ALA A 1 92 ? 7.380 3.708 -26.902 1.00 90.19 92 ALA A C 1
ATOM 694 O O . ALA A 1 92 ? 7.125 4.785 -26.360 1.00 90.19 92 ALA A O 1
ATOM 695 N N . VAL A 1 93 ? 8.451 2.989 -26.545 1.00 91.25 93 VAL A N 1
ATOM 696 C CA . VAL A 1 93 ? 9.351 3.439 -25.475 1.00 91.25 93 VAL A CA 1
ATOM 697 C C . VAL A 1 93 ? 10.121 4.689 -25.884 1.00 91.25 93 VAL A C 1
ATOM 699 O O . VAL A 1 93 ? 10.326 5.560 -25.046 1.00 91.25 93 VAL A O 1
ATOM 702 N N . LYS A 1 94 ? 10.532 4.822 -27.150 1.00 90.56 94 LYS A N 1
ATOM 703 C CA . LYS A 1 94 ? 11.239 6.012 -27.643 1.00 90.56 94 LYS A CA 1
ATOM 704 C C . LYS A 1 94 ? 10.352 7.255 -27.622 1.00 90.56 94 LYS A C 1
ATOM 706 O O . LYS A 1 94 ? 10.846 8.333 -27.286 1.00 90.56 94 LYS A O 1
ATOM 711 N N . GLU A 1 95 ? 9.074 7.109 -27.959 1.00 92.19 95 GLU A N 1
ATOM 712 C CA . GLU A 1 95 ? 8.084 8.183 -27.850 1.00 92.19 95 GLU A CA 1
ATOM 713 C C . GLU A 1 95 ? 7.895 8.603 -26.385 1.00 92.19 95 GLU A C 1
ATOM 715 O O . GLU A 1 95 ? 8.105 9.768 -26.042 1.00 92.19 95 GLU A O 1
ATOM 720 N N . LEU A 1 96 ? 7.617 7.642 -25.496 1.00 90.31 96 LEU A N 1
ATOM 721 C CA . LEU A 1 96 ? 7.396 7.888 -24.064 1.00 90.31 96 LEU A CA 1
ATOM 722 C C . LEU A 1 96 ? 8.641 8.413 -23.337 1.00 90.31 96 LEU A C 1
ATOM 724 O O . LEU A 1 96 ? 8.538 9.217 -22.409 1.00 90.31 96 LEU A O 1
ATOM 728 N N . SER A 1 97 ? 9.830 7.967 -23.743 1.00 89.88 97 SER A N 1
ATOM 729 C CA . SER A 1 97 ? 11.092 8.389 -23.138 1.00 89.88 97 SER A CA 1
ATOM 730 C C . SER A 1 97 ? 11.574 9.751 -23.637 1.00 89.88 97 SER A C 1
ATOM 732 O O . SER A 1 97 ? 12.541 10.290 -23.084 1.00 89.88 97 SER A O 1
ATOM 734 N N . GLY A 1 98 ? 10.942 10.309 -24.676 1.00 89.75 98 GLY A N 1
ATOM 735 C CA . GLY A 1 98 ? 11.409 11.517 -25.354 1.00 89.75 98 GLY A CA 1
ATOM 736 C C . GLY A 1 98 ? 12.770 11.317 -26.026 1.00 89.75 98 GLY A C 1
ATOM 737 O O . GLY A 1 98 ? 13.618 12.208 -25.988 1.00 89.75 98 GLY A O 1
ATOM 738 N N . GLY A 1 99 ? 13.024 10.122 -26.567 1.00 85.56 99 GLY A N 1
ATOM 739 C CA . GLY A 1 99 ? 14.293 9.760 -27.205 1.00 85.56 99 GLY A CA 1
ATOM 740 C C . GLY A 1 99 ? 15.426 9.383 -26.243 1.00 85.56 99 GLY A C 1
ATOM 741 O O . GLY A 1 99 ? 16.548 9.141 -26.690 1.00 85.56 99 GLY A O 1
ATOM 742 N N . LYS A 1 100 ? 15.165 9.304 -24.932 1.00 88.50 100 LYS A N 1
ATOM 743 C CA . LYS A 1 100 ? 16.146 8.823 -23.948 1.00 88.50 100 LYS A CA 1
ATOM 744 C C . LYS A 1 100 ? 16.365 7.316 -24.083 1.00 88.50 100 LYS A C 1
ATOM 746 O O . LYS A 1 100 ? 15.493 6.575 -24.536 1.00 88.50 100 LYS A O 1
ATOM 751 N N . ASN A 1 101 ? 17.528 6.855 -23.623 1.00 91.50 101 ASN A N 1
ATOM 752 C CA . ASN A 1 101 ? 17.835 5.431 -23.546 1.00 91.50 101 ASN A CA 1
ATOM 753 C C . ASN A 1 101 ? 16.764 4.691 -22.718 1.00 91.50 101 ASN A C 1
ATOM 755 O O . ASN A 1 101 ? 16.487 5.076 -21.582 1.00 91.50 101 ASN A O 1
ATOM 759 N N . TRP A 1 102 ? 16.186 3.632 -23.292 1.00 90.75 102 TRP A N 1
ATOM 760 C CA . TRP A 1 102 ? 15.063 2.887 -22.712 1.00 90.75 102 TRP A CA 1
ATOM 761 C C . TRP A 1 102 ? 15.383 2.282 -21.338 1.00 90.75 102 TRP A C 1
ATOM 763 O O . TRP A 1 102 ? 14.537 2.283 -20.443 1.00 90.75 102 TRP A O 1
ATOM 773 N N . PHE A 1 103 ? 16.619 1.813 -21.147 1.00 91.88 103 PHE A N 1
ATOM 774 C CA . PHE A 1 103 ? 17.057 1.227 -19.887 1.00 91.88 103 PHE A CA 1
ATOM 775 C C . PHE A 1 103 ? 17.116 2.306 -18.805 1.00 91.88 103 PHE A C 1
ATOM 777 O O . PHE A 1 103 ? 16.509 2.152 -17.749 1.00 91.88 103 PHE A O 1
ATOM 784 N N . MET A 1 104 ? 17.762 3.446 -19.084 1.00 93.31 104 MET A N 1
ATOM 785 C CA . MET A 1 104 ? 17.810 4.554 -18.118 1.00 93.31 104 MET A CA 1
ATOM 786 C C . MET A 1 104 ? 16.438 5.158 -17.855 1.00 93.31 104 MET A C 1
ATOM 788 O O . MET A 1 104 ? 16.144 5.523 -16.722 1.00 93.31 104 MET A O 1
ATOM 792 N N . PHE A 1 105 ? 15.579 5.230 -18.870 1.00 93.06 105 PHE A N 1
ATOM 793 C CA . PHE A 1 105 ? 14.192 5.639 -18.691 1.00 93.06 105 PHE A CA 1
ATOM 794 C C . PHE A 1 105 ? 13.467 4.726 -17.693 1.00 93.06 105 PHE A C 1
ATOM 796 O O . PHE A 1 105 ? 12.870 5.229 -16.745 1.00 93.06 105 PHE A O 1
ATOM 803 N N . SER A 1 106 ? 13.598 3.406 -17.844 1.00 93.69 106 SER A N 1
ATOM 804 C CA . SER A 1 106 ? 12.972 2.418 -16.953 1.00 93.69 106 SER A CA 1
ATOM 805 C C . SER A 1 106 ? 13.451 2.554 -15.503 1.00 93.69 106 SER A C 1
ATOM 807 O O . SER A 1 106 ? 12.635 2.555 -14.582 1.00 93.69 106 SER A O 1
ATOM 809 N N . ILE A 1 107 ? 14.762 2.732 -15.296 1.00 94.38 107 ILE A N 1
ATOM 810 C CA . ILE A 1 107 ? 15.350 2.941 -13.960 1.00 94.38 107 ILE A CA 1
ATOM 811 C C . ILE A 1 107 ? 14.913 4.282 -13.351 1.00 94.38 107 ILE A C 1
ATOM 813 O O . ILE A 1 107 ? 14.627 4.370 -12.161 1.00 94.38 107 ILE A O 1
ATOM 817 N N . MET A 1 108 ? 14.828 5.348 -14.145 1.00 94.62 108 MET A N 1
ATOM 818 C CA . MET A 1 108 ? 14.350 6.634 -13.633 1.00 94.62 108 MET A CA 1
ATOM 819 C C . MET A 1 108 ? 12.876 6.558 -13.222 1.00 94.62 108 MET A C 1
ATOM 821 O O . MET A 1 108 ? 12.525 7.043 -12.149 1.00 94.62 108 MET A O 1
ATOM 825 N N . GLN A 1 109 ? 12.029 5.903 -14.023 1.00 93.81 109 GLN A N 1
ATOM 826 C CA . GLN A 1 109 ? 10.613 5.720 -13.694 1.00 93.81 109 GLN A CA 1
ATOM 827 C C . GLN A 1 109 ? 10.414 4.896 -12.419 1.00 93.81 109 GLN A C 1
ATOM 829 O O . GLN A 1 109 ? 9.562 5.239 -11.599 1.00 93.81 109 GLN A O 1
ATOM 834 N N . SER A 1 110 ? 11.216 3.853 -12.199 1.00 93.00 110 SER A N 1
ATOM 835 C CA . SER A 1 110 ? 11.113 3.042 -10.982 1.00 93.00 110 SER A CA 1
ATOM 836 C C . SER A 1 110 ? 11.484 3.822 -9.720 1.00 93.00 110 SER A C 1
ATOM 838 O O . SER A 1 110 ? 10.792 3.715 -8.704 1.00 93.00 110 SER A O 1
ATOM 840 N N . ILE A 1 111 ? 12.527 4.653 -9.787 1.00 94.50 111 ILE A N 1
ATOM 841 C CA . ILE A 1 111 ? 12.932 5.534 -8.686 1.00 94.50 111 ILE A CA 1
ATOM 842 C C . ILE A 1 111 ? 11.859 6.599 -8.437 1.00 94.50 111 ILE A C 1
ATOM 844 O O . ILE A 1 111 ? 11.478 6.823 -7.288 1.00 94.50 111 ILE A O 1
ATOM 848 N N . THR A 1 112 ? 11.328 7.231 -9.490 1.00 93.81 112 THR A N 1
ATOM 849 C CA . THR A 1 112 ? 10.246 8.221 -9.366 1.00 93.81 112 THR A CA 1
ATOM 850 C C . THR A 1 112 ? 8.993 7.610 -8.743 1.00 93.81 112 THR A C 1
ATOM 852 O O . THR A 1 112 ? 8.391 8.225 -7.861 1.00 93.81 112 THR A O 1
ATOM 855 N N . PHE A 1 113 ? 8.631 6.387 -9.130 1.00 89.31 113 PHE A N 1
ATOM 856 C CA . PHE A 1 113 ? 7.521 5.663 -8.518 1.00 89.31 113 PHE A CA 1
ATOM 857 C C . PHE A 1 113 ? 7.763 5.424 -7.023 1.00 89.31 113 PHE A C 1
ATOM 859 O O . PHE A 1 113 ? 6.904 5.742 -6.200 1.00 89.31 113 PHE A O 1
ATOM 866 N N . ALA A 1 114 ? 8.945 4.923 -6.653 1.00 89.62 114 ALA A N 1
ATOM 867 C CA . ALA A 1 114 ? 9.296 4.688 -5.254 1.00 89.62 114 ALA A CA 1
ATOM 868 C C . ALA A 1 114 ? 9.271 5.978 -4.419 1.00 89.62 114 ALA A C 1
ATOM 870 O O . ALA A 1 114 ? 8.749 5.978 -3.304 1.00 89.62 114 ALA A O 1
ATOM 871 N N . ALA A 1 115 ? 9.764 7.090 -4.973 1.00 91.56 115 ALA A N 1
ATOM 872 C CA . ALA A 1 115 ? 9.684 8.403 -4.341 1.00 91.56 115 ALA A CA 1
ATOM 873 C C . ALA A 1 115 ? 8.227 8.860 -4.149 1.00 91.56 115 ALA A C 1
ATOM 875 O O . ALA A 1 115 ? 7.873 9.342 -3.073 1.00 91.56 115 ALA A O 1
ATOM 876 N N . GLY A 1 116 ? 7.365 8.657 -5.151 1.00 89.62 116 GLY A N 1
ATOM 877 C CA . GLY A 1 116 ? 5.933 8.948 -5.057 1.00 89.62 116 GLY A CA 1
ATOM 878 C C . GLY A 1 116 ? 5.246 8.148 -3.948 1.00 89.62 116 GLY A C 1
ATOM 879 O O . GLY A 1 116 ? 4.551 8.727 -3.112 1.00 89.62 116 GLY A O 1
ATOM 880 N N . VAL A 1 117 ? 5.501 6.837 -3.875 1.00 85.06 117 VAL A N 1
ATOM 881 C CA . VAL A 1 117 ? 4.977 5.986 -2.793 1.00 85.06 117 VAL A CA 1
ATOM 882 C C . VAL A 1 117 ? 5.498 6.451 -1.434 1.00 85.06 117 VAL A C 1
ATOM 884 O O . VAL A 1 117 ? 4.718 6.555 -0.492 1.00 85.06 117 VAL A O 1
ATOM 887 N N . TYR A 1 118 ? 6.783 6.793 -1.322 1.00 86.25 118 TYR A N 1
ATOM 888 C CA . TYR A 1 118 ? 7.345 7.302 -0.073 1.00 86.25 118 TYR A CA 1
ATOM 889 C C . TYR A 1 118 ? 6.649 8.587 0.397 1.00 86.25 118 TYR A C 1
ATOM 891 O O . TYR A 1 118 ? 6.266 8.681 1.564 1.00 86.25 118 TYR A O 1
ATOM 899 N N . ILE A 1 119 ? 6.415 9.545 -0.506 1.00 90.56 119 ILE A N 1
ATOM 900 C CA . ILE A 1 119 ? 5.677 10.779 -0.196 1.00 90.56 119 ILE A CA 1
ATOM 901 C C . ILE A 1 119 ? 4.256 10.454 0.285 1.00 90.56 119 ILE A C 1
ATOM 903 O O . ILE A 1 119 ? 3.817 11.008 1.293 1.00 90.56 119 ILE A O 1
ATOM 907 N N . ILE A 1 120 ? 3.560 9.522 -0.378 1.00 88.06 120 ILE A N 1
ATOM 908 C CA . ILE A 1 120 ? 2.222 9.072 0.040 1.00 88.06 120 ILE A CA 1
ATOM 909 C C . ILE A 1 120 ? 2.268 8.483 1.452 1.00 88.06 120 ILE A C 1
ATOM 911 O O . ILE A 1 120 ? 1.457 8.864 2.292 1.00 88.06 120 ILE A O 1
ATOM 915 N N . LEU A 1 121 ? 3.226 7.601 1.752 1.00 85.44 121 LEU A N 1
ATOM 916 C CA . LEU A 1 121 ? 3.351 6.986 3.077 1.00 85.44 121 LEU A CA 1
ATOM 917 C C . LEU A 1 121 ? 3.568 8.031 4.180 1.00 85.44 121 LEU A C 1
ATOM 919 O O . LEU A 1 121 ? 2.956 7.923 5.245 1.00 85.44 121 LEU A O 1
ATOM 923 N N . GLN A 1 122 ? 4.398 9.049 3.931 1.00 88.69 122 GLN A N 1
ATOM 924 C CA . GLN A 1 122 ? 4.603 10.145 4.883 1.00 88.69 122 GLN A CA 1
ATOM 925 C C . GLN A 1 122 ? 3.339 11.000 5.050 1.00 88.69 122 GLN A C 1
ATOM 927 O O . GLN A 1 122 ? 2.941 11.296 6.178 1.00 88.69 122 GLN A O 1
ATOM 932 N N . GLY A 1 123 ? 2.668 11.341 3.947 1.00 90.31 123 GLY A N 1
ATOM 933 C CA . GLY A 1 123 ? 1.428 12.117 3.971 1.00 90.31 123 GLY A CA 1
ATOM 934 C C . GLY A 1 123 ? 0.296 11.401 4.709 1.00 90.31 123 GLY A C 1
ATOM 935 O O . GLY A 1 123 ? -0.357 11.992 5.563 1.00 90.31 123 GLY A O 1
ATOM 936 N N . VAL A 1 124 ? 0.100 10.106 4.454 1.00 89.25 124 VAL A N 1
ATOM 937 C CA . VAL A 1 124 ? -0.932 9.303 5.126 1.00 89.25 124 VAL A CA 1
ATOM 938 C C . VAL A 1 124 ? -0.684 9.232 6.629 1.00 89.25 124 VAL A C 1
ATOM 940 O O . VAL A 1 124 ? -1.615 9.433 7.405 1.00 89.25 124 VAL A O 1
ATOM 943 N N . ARG A 1 125 ? 0.561 8.980 7.058 1.00 87.44 125 ARG A N 1
ATOM 944 C CA . ARG A 1 125 ? 0.911 8.938 8.488 1.00 87.44 125 ARG A CA 1
ATOM 945 C C . ARG A 1 125 ? 0.589 10.259 9.182 1.00 87.44 125 ARG A C 1
ATOM 947 O O . ARG A 1 125 ? 0.000 10.242 10.259 1.00 87.44 125 ARG A O 1
ATOM 954 N N . MET A 1 126 ? 0.923 11.378 8.540 1.00 92.38 126 MET A N 1
ATOM 955 C CA . MET A 1 126 ? 0.593 12.715 9.034 1.00 92.38 126 MET A CA 1
ATOM 956 C C . MET A 1 126 ? -0.924 12.909 9.156 1.00 92.38 126 MET A C 1
ATOM 958 O O . MET A 1 126 ? -1.405 13.322 10.205 1.00 92.38 126 MET A O 1
ATOM 962 N N . VAL A 1 127 ? -1.691 12.560 8.119 1.00 90.31 127 VAL A N 1
ATOM 963 C CA . VAL A 1 127 ? -3.156 12.707 8.133 1.00 90.31 127 VAL A CA 1
ATOM 964 C C . VAL A 1 127 ? -3.794 11.861 9.234 1.00 90.31 127 VAL A C 1
ATOM 966 O O . VAL A 1 127 ? -4.662 12.362 9.944 1.00 90.31 127 VAL A O 1
ATOM 969 N N . ILE A 1 128 ? -3.367 10.608 9.420 1.00 88.38 128 ILE A N 1
ATOM 970 C CA . ILE A 1 128 ? -3.887 9.743 10.494 1.00 88.38 128 ILE A CA 1
ATOM 971 C C . ILE A 1 128 ? -3.602 10.362 11.868 1.00 88.38 128 ILE A C 1
ATOM 973 O O . ILE A 1 128 ? -4.497 10.389 12.714 1.00 88.38 128 ILE A O 1
ATOM 977 N N . ALA A 1 129 ? -2.387 10.882 12.076 1.00 89.44 129 ALA A N 1
ATOM 978 C CA . ALA A 1 129 ? -1.969 11.467 13.348 1.00 89.44 129 ALA A CA 1
ATOM 979 C C . ALA A 1 129 ? -2.815 12.681 13.764 1.00 89.44 129 ALA A C 1
ATOM 981 O O . ALA A 1 129 ? -3.026 12.877 14.955 1.00 89.44 129 ALA A O 1
ATOM 982 N N . GLU A 1 130 ? -3.343 13.446 12.806 1.00 91.88 130 GLU A N 1
ATOM 983 C CA . GLU A 1 130 ? -4.178 14.624 13.077 1.00 91.88 130 GLU A CA 1
ATOM 984 C C . GLU A 1 130 ? -5.682 14.306 13.070 1.00 91.88 130 GLU A C 1
ATOM 986 O O . GLU A 1 130 ? -6.439 14.767 13.929 1.00 91.88 130 GLU A O 1
ATOM 991 N N . ILE A 1 131 ? -6.143 13.483 12.120 1.00 89.56 131 ILE A N 1
ATOM 992 C CA . ILE A 1 131 ? -7.570 13.178 11.952 1.00 89.56 131 ILE A CA 1
ATOM 993 C C . ILE A 1 131 ? -8.102 12.302 13.085 1.00 89.56 131 ILE A C 1
ATOM 995 O O . ILE A 1 131 ? -9.232 12.520 13.523 1.00 89.56 131 ILE A O 1
ATOM 999 N N . VAL A 1 132 ? -7.320 11.341 13.589 1.00 87.69 132 VAL A N 1
ATOM 1000 C CA . VAL A 1 132 ? -7.777 10.448 14.668 1.00 87.69 132 VAL A CA 1
ATOM 1001 C C . VAL A 1 132 ? -8.061 11.227 15.965 1.00 87.69 132 VAL A C 1
ATOM 1003 O O . VAL A 1 132 ? -9.181 11.117 16.476 1.00 87.69 132 VAL A O 1
ATOM 1006 N N . PRO A 1 133 ? -7.147 12.076 16.484 1.00 88.25 133 PRO A N 1
ATOM 1007 C CA . PRO A 1 133 ? -7.448 12.935 17.629 1.00 88.25 133 PRO A CA 1
ATOM 1008 C C . PRO A 1 133 ? -8.589 13.919 17.362 1.00 88.25 133 PRO A C 1
ATOM 1010 O O . PRO A 1 133 ? -9.445 14.104 18.229 1.00 88.25 133 PRO A O 1
ATOM 1013 N N . ALA A 1 134 ? -8.651 14.517 16.167 1.00 89.56 134 ALA A N 1
ATOM 1014 C CA . ALA A 1 134 ? -9.727 15.443 15.814 1.00 89.56 134 ALA A CA 1
ATOM 1015 C C . ALA A 1 134 ? -11.110 14.764 15.837 1.00 89.56 134 ALA A C 1
ATOM 1017 O O . ALA A 1 134 ? -12.081 15.338 16.341 1.00 89.56 134 ALA A O 1
ATOM 1018 N N . PHE A 1 135 ? -11.203 13.516 15.366 1.00 87.69 135 PHE A N 1
ATOM 1019 C CA . PHE A 1 135 ? -12.450 12.747 15.386 1.00 87.69 135 PHE A CA 1
ATOM 1020 C C . PHE A 1 135 ? -12.904 12.363 16.789 1.00 87.69 135 PHE A C 1
ATOM 1022 O O . PHE A 1 135 ? -14.106 12.204 17.003 1.00 87.69 135 PHE A O 1
ATOM 1029 N N . LYS A 1 136 ? -11.993 12.285 17.764 1.00 84.19 136 LYS A N 1
ATOM 1030 C CA . LYS A 1 136 ? -12.379 12.052 19.159 1.00 84.19 136 LYS A CA 1
ATOM 1031 C C . LYS A 1 136 ? -13.322 13.142 19.674 1.00 84.19 136 LYS A C 1
ATOM 1033 O O . LYS A 1 136 ? -14.342 12.826 20.273 1.00 84.19 136 LYS A O 1
ATOM 1038 N N . GLY A 1 137 ? -13.072 14.406 19.324 1.00 85.00 137 GLY A N 1
ATOM 1039 C CA . GLY A 1 137 ? -13.969 15.514 19.672 1.00 85.00 137 GLY A CA 1
ATOM 1040 C C . GLY A 1 137 ? -15.370 15.401 19.052 1.00 85.00 137 GLY A C 1
ATOM 1041 O O . GLY A 1 137 ? -16.354 15.790 19.684 1.00 85.00 137 GLY A O 1
ATOM 1042 N N . ILE A 1 138 ? -15.477 14.841 17.841 1.00 88.12 138 ILE A N 1
ATOM 1043 C CA . ILE A 1 138 ? -16.765 14.548 17.186 1.00 88.12 138 ILE A CA 1
ATOM 1044 C C . ILE A 1 138 ? -17.454 13.369 17.880 1.00 88.12 138 ILE A C 1
ATOM 1046 O O . ILE A 1 138 ? -18.655 13.438 18.153 1.00 88.12 138 ILE A O 1
ATOM 1050 N N . SER A 1 139 ? -16.701 12.311 18.189 1.00 87.75 139 SER A N 1
ATOM 1051 C CA . SER A 1 139 ? -17.215 11.129 18.882 1.00 87.75 139 SER A CA 1
ATOM 1052 C C . SER A 1 139 ? -17.777 11.481 20.261 1.00 87.75 139 SER A C 1
ATOM 1054 O O . SER A 1 139 ? -18.856 11.021 20.622 1.00 87.75 139 SER A O 1
ATOM 1056 N N . ASP A 1 140 ? -17.091 12.340 21.013 1.00 89.25 140 ASP A N 1
ATOM 1057 C CA . ASP A 1 140 ? -17.490 12.694 22.378 1.00 89.25 140 ASP A CA 1
ATOM 1058 C C . ASP A 1 140 ? -18.736 13.599 22.429 1.00 89.25 140 ASP A C 1
ATOM 1060 O O . ASP A 1 140 ? -19.445 13.607 23.435 1.00 89.25 140 ASP A O 1
ATOM 1064 N N . LYS A 1 141 ? -19.018 14.374 21.368 1.00 89.38 141 LYS A N 1
ATOM 1065 C CA . LYS A 1 141 ? -20.088 15.394 21.374 1.00 89.38 141 LYS A CA 1
ATOM 1066 C C . LYS A 1 141 ? -21.273 15.122 20.452 1.00 89.38 141 LYS A C 1
ATOM 1068 O O . LYS A 1 141 ? -22.377 15.548 20.777 1.00 89.38 141 LYS A O 1
ATOM 1073 N N . LEU A 1 142 ? -21.057 14.505 19.291 1.00 91.56 142 LEU A N 1
ATOM 1074 C CA . LEU A 1 142 ? -22.075 14.399 18.238 1.00 91.56 142 LEU A CA 1
ATOM 1075 C C . LEU A 1 142 ? -22.519 12.960 17.998 1.00 91.56 142 LEU A C 1
ATOM 1077 O O . LEU A 1 142 ? -23.718 12.693 17.954 1.00 91.56 142 LEU A O 1
ATOM 1081 N N . VAL A 1 143 ? -21.569 12.038 17.823 1.00 89.62 143 VAL A N 1
ATOM 1082 C CA . VAL A 1 143 ? -21.871 10.641 17.475 1.00 89.62 143 VAL A CA 1
ATOM 1083 C C . VAL A 1 143 ? -21.010 9.702 18.324 1.00 89.62 143 VAL A C 1
ATOM 1085 O O . VAL A 1 143 ? -19.877 9.411 17.939 1.00 89.62 143 VAL A O 1
ATOM 1088 N N . PRO A 1 144 ? -21.531 9.203 19.460 1.00 86.19 144 PRO A N 1
ATOM 1089 C CA . PRO A 1 144 ? -20.780 8.338 20.362 1.00 86.19 144 PRO A CA 1
ATOM 1090 C C . PRO A 1 144 ? -20.196 7.117 19.653 1.00 86.19 144 PRO A C 1
ATOM 1092 O O . PRO A 1 144 ? -20.909 6.394 18.955 1.00 86.19 144 PRO A O 1
ATOM 1095 N N . ASN A 1 145 ? -18.908 6.857 19.884 1.00 83.88 145 ASN A N 1
ATOM 1096 C CA . ASN A 1 145 ? -18.151 5.744 19.301 1.00 83.88 145 ASN A CA 1
ATOM 1097 C C . ASN A 1 145 ? -17.968 5.820 17.775 1.00 83.88 145 ASN A C 1
ATOM 1099 O O . ASN A 1 145 ? -17.659 4.805 17.144 1.00 83.88 145 ASN A O 1
ATOM 1103 N N . ALA A 1 146 ? -18.160 6.994 17.165 1.00 88.19 146 ALA A N 1
ATOM 1104 C CA . ALA A 1 146 ? -17.859 7.181 15.754 1.00 88.19 146 ALA A CA 1
ATOM 1105 C C . ALA A 1 146 ? -16.363 6.995 15.484 1.00 88.19 146 ALA A C 1
ATOM 1107 O O . ALA A 1 146 ? -15.510 7.503 16.211 1.00 88.19 146 ALA A O 1
ATOM 1108 N N . ARG A 1 147 ? -16.059 6.294 14.390 1.00 88.81 147 ARG A N 1
ATOM 1109 C CA . ARG A 1 147 ? -14.697 6.078 13.898 1.00 88.81 147 ARG A CA 1
ATOM 1110 C C . ARG A 1 147 ? -14.569 6.723 12.523 1.00 88.81 147 ARG A C 1
ATOM 1112 O O . ARG A 1 147 ? -15.461 6.513 11.694 1.00 88.81 147 ARG A O 1
ATOM 1119 N N . PRO A 1 148 ? -13.496 7.475 12.244 1.00 92.56 148 PRO A N 1
ATOM 1120 C CA . PRO A 1 148 ? -13.254 7.974 10.901 1.00 92.56 148 PRO A CA 1
ATOM 1121 C C . PRO A 1 148 ? -12.997 6.805 9.943 1.00 92.56 148 PRO A C 1
ATOM 1123 O O . PRO A 1 148 ? -12.124 5.970 10.183 1.00 92.56 148 PRO A O 1
ATOM 1126 N N . ALA A 1 149 ? -13.752 6.755 8.845 1.00 93.44 149 ALA A N 1
ATOM 1127 C CA . ALA A 1 149 ? -13.464 5.878 7.718 1.00 93.44 149 ALA A CA 1
ATOM 1128 C C . ALA A 1 149 ? -12.619 6.648 6.696 1.00 93.44 149 ALA A C 1
ATOM 1130 O O . ALA A 1 149 ? -13.076 7.656 6.158 1.00 93.44 149 ALA A O 1
ATOM 1131 N N . LEU A 1 150 ? -11.389 6.194 6.461 1.00 92.44 150 LEU A N 1
ATOM 1132 C CA . LEU A 1 150 ? -10.404 6.867 5.610 1.00 92.44 150 LEU A CA 1
ATOM 1133 C C . LEU A 1 150 ? -10.151 6.081 4.321 1.00 92.44 150 LEU A C 1
ATOM 1135 O O . LEU A 1 150 ? -10.471 4.895 4.227 1.00 92.44 150 LEU A O 1
ATOM 1139 N N . ASP A 1 151 ? -9.580 6.751 3.323 1.00 91.19 151 ASP A N 1
ATOM 1140 C CA . ASP A 1 151 ? -9.274 6.143 2.028 1.00 91.19 151 ASP A CA 1
ATOM 1141 C C . ASP A 1 151 ? -8.247 5.000 2.163 1.00 91.19 151 ASP A C 1
ATOM 1143 O O . ASP A 1 151 ? -7.490 4.925 3.134 1.00 91.19 151 ASP A O 1
ATOM 1147 N N . CYS A 1 152 ? -8.203 4.107 1.175 1.00 90.31 152 CYS A N 1
ATOM 1148 C CA . CYS A 1 152 ? -7.398 2.894 1.165 1.00 90.31 152 CYS A CA 1
ATOM 1149 C C . CYS A 1 152 ? -5.911 3.065 1.525 1.00 90.31 152 CYS A C 1
ATOM 1151 O O . CYS A 1 152 ? -5.400 2.149 2.172 1.00 90.31 152 CYS A O 1
ATOM 1153 N N . PRO A 1 153 ? -5.207 4.188 1.250 1.00 87.44 153 PRO A N 1
ATOM 1154 C CA . PRO A 1 153 ? -3.812 4.328 1.661 1.00 87.44 153 PRO A CA 1
ATOM 1155 C C . PRO A 1 153 ? -3.614 4.287 3.178 1.00 87.44 153 PRO A C 1
ATOM 1157 O O . PRO A 1 153 ? -2.497 4.028 3.620 1.00 87.44 153 PRO A O 1
ATOM 1160 N N . VAL A 1 154 ? -4.679 4.469 3.975 1.00 90.50 154 VAL A N 1
ATOM 1161 C CA . VAL A 1 154 ? -4.656 4.361 5.442 1.00 90.50 154 VAL A CA 1
ATOM 1162 C C . VAL A 1 154 ? -4.005 3.063 5.928 1.00 90.50 154 VAL A C 1
ATOM 1164 O O . VAL A 1 154 ? -3.375 3.068 6.977 1.00 90.50 154 VAL A O 1
ATOM 1167 N N . VAL A 1 155 ? -4.095 1.963 5.169 1.00 89.88 155 VAL A N 1
ATOM 1168 C CA . VAL A 1 155 ? -3.509 0.669 5.565 1.00 89.88 155 VAL A CA 1
ATOM 1169 C C . VAL A 1 155 ? -2.023 0.541 5.223 1.00 89.88 155 VAL A C 1
ATOM 1171 O O . VAL A 1 155 ? -1.332 -0.285 5.815 1.00 89.88 155 VAL A O 1
ATOM 1174 N N . PHE A 1 156 ? -1.503 1.348 4.292 1.00 86.88 156 PHE A N 1
ATOM 1175 C CA . PHE A 1 156 ? -0.144 1.176 3.764 1.00 86.88 156 PHE A CA 1
ATOM 1176 C C . PHE A 1 156 ? 0.953 1.347 4.825 1.00 86.88 156 PHE A C 1
ATOM 1178 O O . PHE A 1 156 ? 1.914 0.580 4.801 1.00 86.88 156 PHE A O 1
ATOM 1185 N N . PRO A 1 157 ? 0.839 2.285 5.789 1.00 85.25 157 PRO A N 1
ATOM 1186 C CA . PRO A 1 157 ? 1.816 2.405 6.864 1.00 85.25 157 PRO A 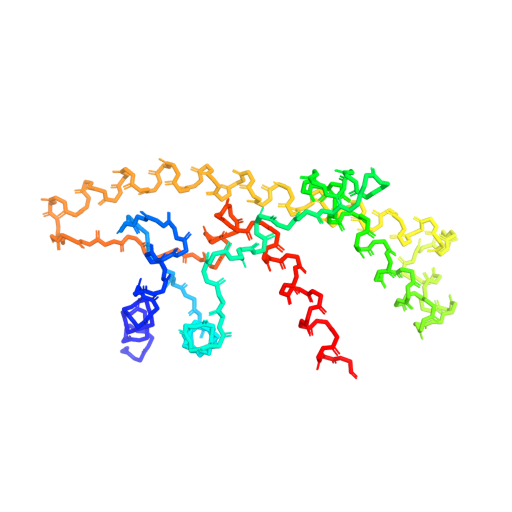CA 1
ATOM 1187 C C . PRO A 1 157 ? 1.934 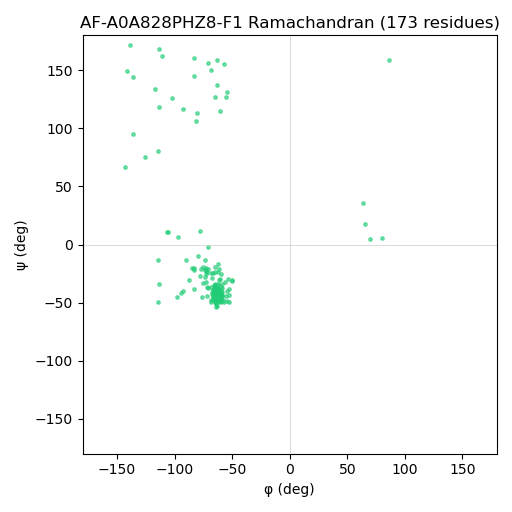1.181 7.776 1.00 85.25 157 PRO A C 1
ATOM 1189 O O . PRO A 1 157 ? 2.979 1.047 8.412 1.00 85.25 157 PRO A O 1
ATOM 1192 N N . TYR A 1 158 ? 0.889 0.349 7.867 1.00 87.25 158 TYR A N 1
ATOM 1193 C CA . TYR A 1 158 ? 0.801 -0.774 8.807 1.00 87.25 158 TYR A CA 1
ATOM 1194 C C . TYR A 1 158 ? 1.419 -2.067 8.266 1.00 87.25 158 TYR A C 1
ATOM 1196 O O . TYR A 1 158 ? 1.921 -2.868 9.047 1.00 87.25 158 TYR A O 1
ATOM 1204 N N . ALA A 1 159 ? 1.389 -2.273 6.947 1.00 86.31 159 ALA A N 1
ATOM 1205 C CA . ALA A 1 159 ? 1.940 -3.465 6.299 1.00 86.31 159 ALA A CA 1
ATOM 1206 C C . ALA A 1 159 ? 2.587 -3.113 4.942 1.00 86.31 159 ALA A C 1
ATOM 1208 O O . ALA A 1 159 ? 2.055 -3.466 3.884 1.00 86.31 159 ALA A O 1
ATOM 1209 N N . PRO A 1 160 ? 3.697 -2.351 4.938 1.00 78.69 160 PRO A N 1
ATOM 1210 C CA . PRO A 1 160 ? 4.327 -1.873 3.710 1.00 78.69 160 PRO A CA 1
ATOM 1211 C C . PRO A 1 160 ? 4.847 -3.001 2.807 1.00 78.69 160 PRO A C 1
ATOM 1213 O O . PRO A 1 160 ? 4.749 -2.873 1.582 1.00 78.69 160 PRO A O 1
ATOM 1216 N N . ASN A 1 161 ? 5.351 -4.116 3.356 1.00 80.00 161 ASN A N 1
ATOM 1217 C CA . ASN A 1 161 ? 5.812 -5.230 2.518 1.00 80.00 161 ASN A CA 1
ATOM 1218 C C . ASN A 1 161 ? 4.627 -5.963 1.873 1.00 80.00 161 ASN A C 1
ATOM 1220 O O . ASN A 1 161 ? 4.698 -6.335 0.698 1.00 80.00 161 ASN A O 1
ATOM 1224 N N . ALA A 1 162 ? 3.508 -6.106 2.590 1.00 86.50 162 ALA A N 1
ATOM 1225 C CA . ALA A 1 162 ? 2.272 -6.663 2.043 1.00 86.50 162 ALA A CA 1
ATOM 1226 C C . ALA A 1 162 ? 1.753 -5.865 0.834 1.00 86.50 162 ALA A C 1
ATOM 1228 O O . ALA A 1 162 ? 1.272 -6.464 -0.128 1.00 86.50 162 ALA A O 1
ATOM 1229 N N . VAL A 1 163 ? 1.882 -4.530 0.844 1.00 82.06 163 VAL A N 1
ATOM 1230 C CA . VAL A 1 163 ? 1.506 -3.676 -0.300 1.00 82.06 163 VAL A CA 1
ATOM 1231 C C . VAL A 1 163 ? 2.318 -4.043 -1.544 1.00 82.06 163 VAL A C 1
ATOM 1233 O O . VAL A 1 163 ? 1.751 -4.191 -2.626 1.00 82.06 163 VAL A O 1
ATOM 1236 N N . LEU A 1 164 ? 3.630 -4.245 -1.394 1.00 74.88 164 LEU A N 1
ATOM 1237 C CA . LEU A 1 164 ? 4.508 -4.620 -2.502 1.00 74.88 164 LEU A CA 1
ATOM 1238 C C . LEU A 1 164 ? 4.178 -6.016 -3.049 1.00 74.88 164 LEU A C 1
ATOM 1240 O O . LEU A 1 164 ? 4.034 -6.190 -4.261 1.00 74.88 164 LEU A O 1
ATOM 1244 N N . VAL A 1 165 ? 4.023 -7.005 -2.164 1.00 83.00 165 VAL A N 1
ATOM 1245 C CA . VAL A 1 165 ? 3.657 -8.381 -2.547 1.00 83.00 165 VAL A CA 1
ATOM 1246 C C . VAL A 1 165 ? 2.283 -8.413 -3.219 1.00 83.00 165 VAL A C 1
ATOM 1248 O O . VAL A 1 165 ? 2.104 -9.090 -4.235 1.00 83.00 165 VAL A O 1
ATOM 1251 N N . GLY A 1 166 ? 1.321 -7.654 -2.691 1.00 85.75 166 GLY A N 1
ATOM 1252 C CA . GLY A 1 166 ? -0.012 -7.510 -3.268 1.00 85.75 166 GLY A CA 1
ATOM 1253 C C . GLY A 1 166 ? 0.023 -6.881 -4.658 1.00 85.75 166 GLY A C 1
ATOM 1254 O O . GLY A 1 166 ? -0.622 -7.393 -5.572 1.00 85.75 166 GLY A O 1
ATOM 1255 N N . PHE A 1 167 ? 0.829 -5.834 -4.850 1.00 80.19 167 PHE A N 1
ATOM 1256 C CA . PHE A 1 167 ? 1.034 -5.221 -6.161 1.00 80.19 167 PHE A CA 1
ATOM 1257 C C . PHE A 1 167 ? 1.622 -6.216 -7.169 1.00 80.19 167 PHE A C 1
ATOM 1259 O O . PHE A 1 167 ? 1.074 -6.374 -8.256 1.00 80.19 167 PHE A O 1
ATOM 1266 N N . LEU A 1 168 ? 2.685 -6.937 -6.795 1.00 80.62 168 LEU A N 1
ATOM 1267 C CA . LEU A 1 168 ? 3.301 -7.959 -7.648 1.00 80.62 168 LEU A CA 1
ATOM 1268 C C . LEU A 1 168 ? 2.322 -9.071 -8.031 1.00 80.62 168 LEU A C 1
ATOM 1270 O O . LEU A 1 168 ? 2.248 -9.457 -9.195 1.00 80.62 168 LEU A O 1
ATOM 1274 N N . SER A 1 169 ? 1.550 -9.555 -7.059 1.00 87.56 169 SER A N 1
ATOM 1275 C CA . SER A 1 169 ? 0.550 -10.603 -7.280 1.00 87.56 169 SER A CA 1
ATOM 1276 C C . SER A 1 169 ? -0.575 -10.116 -8.194 1.00 87.56 169 SER A C 1
ATOM 1278 O O . SER A 1 169 ? -0.978 -10.832 -9.105 1.00 87.56 169 SER A O 1
ATOM 1280 N N . SER A 1 170 ? -1.053 -8.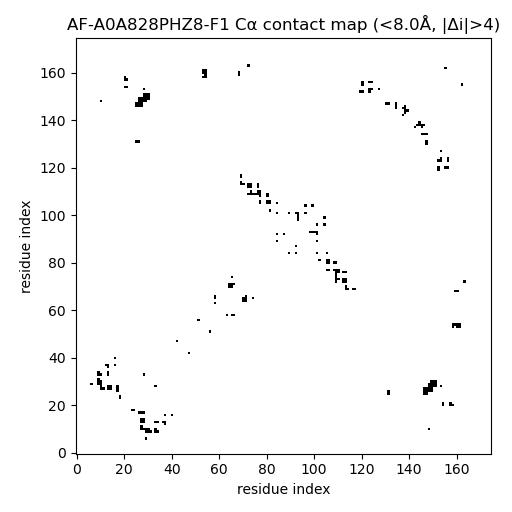883 -7.991 1.00 83.19 170 SER A N 1
ATOM 1281 C CA . SER A 1 170 ? -2.070 -8.263 -8.845 1.00 83.19 170 SER A CA 1
ATOM 1282 C C . SER A 1 170 ? -1.560 -8.020 -10.262 1.00 83.19 170 SER A C 1
ATOM 1284 O O . SER A 1 170 ? -2.327 -8.174 -11.206 1.00 83.19 170 SER A O 1
ATOM 1286 N N . PHE A 1 171 ? -0.295 -7.628 -10.417 1.00 76.44 171 PHE A N 1
ATOM 1287 C CA . PHE A 1 171 ? 0.320 -7.432 -11.724 1.00 76.44 171 PHE A CA 1
ATOM 1288 C C . PHE A 1 171 ? 0.454 -8.764 -12.467 1.00 76.44 171 PHE A C 1
ATOM 1290 O O . PHE A 1 171 ? 0.028 -8.867 -13.611 1.00 76.44 171 PHE A O 1
ATOM 1297 N N . ALA A 1 172 ? 0.962 -9.803 -11.798 1.00 82.00 172 ALA A N 1
ATOM 1298 C CA . ALA A 1 172 ? 1.080 -11.140 -12.375 1.00 82.00 172 ALA A CA 1
ATOM 1299 C C . ALA A 1 172 ? -0.280 -11.755 -12.746 1.00 82.00 172 ALA A C 1
ATOM 1301 O O . ALA A 1 172 ? -0.378 -12.411 -13.772 1.00 82.00 172 ALA A O 1
ATOM 1302 N N . ALA A 1 173 ? -1.321 -11.541 -11.935 1.00 85.38 173 ALA A N 1
ATOM 1303 C CA . ALA A 1 173 ? -2.675 -12.017 -12.226 1.00 85.38 173 ALA A CA 1
ATOM 1304 C C . ALA A 1 173 ? -3.402 -11.195 -13.308 1.00 85.38 173 ALA A C 1
ATOM 1306 O O . ALA A 1 173 ? -4.413 -11.651 -13.835 1.00 85.38 173 ALA A O 1
ATOM 1307 N N . GLY A 1 174 ? -2.942 -9.970 -13.575 1.00 76.00 174 GLY A N 1
ATOM 1308 C CA . GLY A 1 174 ? -3.523 -9.074 -14.575 1.00 76.00 174 GLY A CA 1
ATOM 1309 C C . GLY A 1 174 ? -2.932 -9.215 -15.982 1.00 76.00 174 GLY A C 1
ATOM 1310 O O . GLY A 1 174 ? -3.515 -8.658 -16.911 1.00 76.00 174 GLY A O 1
ATOM 1311 N N . LEU A 1 175 ? -1.798 -9.913 -16.128 1.00 69.69 175 LEU A N 1
ATOM 1312 C CA . LEU A 1 175 ? -1.188 -10.307 -17.407 1.00 69.69 175 LEU A CA 1
ATOM 1313 C C . LEU A 1 175 ? -1.870 -11.555 -17.979 1.00 69.69 175 LEU A C 1
ATOM 1315 O O . LEU A 1 175 ? -2.037 -11.594 -19.218 1.00 69.69 175 LEU A O 1
#

Foldseek 3Di:
DVVVCLQPVLQVLCQVVVCVLQVDNAETARDPCSVVNSVVSVCCVVPNDPVDALLPDDDPPVCVLCNPLLSVQLVLQLVVQVVVLVVVDDVNQCVVQVNDDSSVSSSVVSNVVSVVVVVLLVVLVVCCVPVSVVVVVCCVPPNPPDHYHDHPCNSCNRRVSVVVVVVVVCVVVVD

Nearest PDB structures (foldseek):
  4rp8-assembly1_C  TM=9.348E-01  e=7.302E-08  Escherichia coli K-12
  4rp9-assembly1_A  TM=9.366E-01  e=8.922E-08  Escherichia coli K-12

Sequence (175 aa):
LVVGVAMVFFPAIAHPYMKKVTGSDDVAIGHFSTLSYVLAGFIGSKFGNKEHSTEDMNVPKSLLFLRDTPVAISFTMSIIFLVTCLFAGADAVKELSGGKNWFMFSIMQSITFAAGVYIILQGVRMVIAEIVPAFKGISDKLVPNARPALDCPVVFPYAPNAVLVGFLSSFAAGL

Mean predicted aligned error: 6.1 Å

pLDDT: mean 88.09, std 6.82, range [65.81, 96.75]

Secondary structure (DSSP, 8-state):
-HHHHHHHHHHHHHHHHHHHHHSSSS-EE--TTHHHHHHHHHHHHHH--TTS-GGG----GGGGGGGSHHHHHHHHHHHHHHHHHHHH-HHHHHHHTTT--HHHHHHHHHHHHHHHHHHHHHHHHHHHHHHHHHHHHHHHHTSTT---EE-GGGGTTT-HHHHHHHHHHHHHHH-

Organism: Escherichia coli (NCBI:txid562)

Solvent-accessible surface area (backbone atoms only — not comparable to full-atom values): 9732 Å² total; per-residue (Å²): 107,72,66,61,50,49,68,51,51,40,24,60,70,36,33,75,53,39,32,67,61,67,73,44,83,65,57,32,50,47,49,90,64,36,67,59,53,41,50,50,47,51,51,44,70,75,76,54,57,84,92,62,44,65,81,69,63,83,61,58,83,93,47,48,63,53,72,41,63,56,55,30,43,19,54,54,35,25,54,50,37,46,52,50,46,62,75,60,31,70,69,56,40,32,61,76,45,72,68,43,58,64,68,61,45,20,47,51,50,12,44,52,49,21,51,51,51,49,52,49,48,55,49,43,53,53,48,52,67,52,49,48,64,56,41,46,62,44,16,76,73,77,41,79,85,56,58,58,57,38,53,71,67,70,55,45,80,63,42,57,52,47,52,54,54,50,50,53,51,52,51,66,73,69,108

InterPro domains:
  IPR004703 Phosphotransferase system, sugar-specific permease component [PF03611] (2-175)
  IPR051562 Ascorbate-specific PTS system EIIC component [PTHR33843] (1-175)

Radius of gyration: 19.51 Å; Cα contacts (8 Å, |Δi|>4): 147; chains: 1; bounding box: 52×36×53 Å